Protein AF-X1SR05-F1 (afdb_monomer_lite)

Organism: NCBI:txid412755

Foldseek 3Di:
DPPDPPVV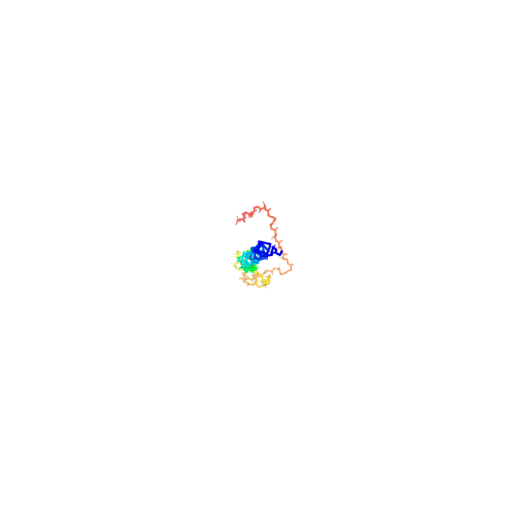VVVVVVVVVVVVVVVVVVVVVVVVVPPDPPDPPPPPDPFPFDWDFDDDQFPATGIDTDTVPDDPVVVRVVRHGHPDDPVDDDDDDDDVPDDDDPD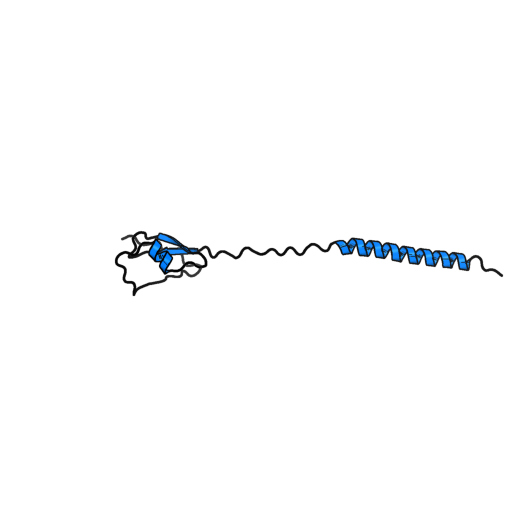DDD

pLDDT: mean 78.72, std 14.34, range [42.81, 97.19]

Secondary structure (DSSP, 8-state):
---SHHHHHHHHHHHHHHHHHHHHHHHHHHHHT---------PPP----EEEEE-SSBSS-EEEEE-TT--HHHHHHHH-B-S--TT--------TT---PPP---

Sequence (106 aa):
MTTSKFSQYWTLITILLVAIIAISSIVAWSRYSRSQPIEISISPAQELAGRIYIGGAVSNPGFYSLKAGDTIEALVQAAGIQDADLIQLKLYILEPGEEEQPQKID

Radius of gyration: 39.06 Å; chains: 1; bounding box: 80×32×97 Å

Structure (mmCIF, N/CA/C/O backbone):
data_AF-X1SR05-F1
#
_entry.id   AF-X1SR05-F1
#
loop_
_atom_site.group_PDB
_atom_site.id
_atom_site.type_symbol
_atom_site.label_atom_id
_atom_site.label_alt_id
_atom_site.label_comp_id
_atom_site.label_asym_id
_atom_site.label_entity_id
_atom_site.label_seq_id
_atom_site.pdbx_PDB_ins_code
_atom_site.Cartn_x
_atom_site.Cartn_y
_atom_site.Cartn_z
_atom_site.occupancy
_atom_site.B_iso_or_equiv
_atom_site.auth_seq_id
_atom_site.auth_comp_id
_atom_site.auth_asym_id
_atom_site.auth_atom_id
_atom_site.pdbx_PDB_model_num
ATOM 1 N N . MET A 1 1 ? 56.905 -13.749 -72.105 1.00 42.81 1 MET A N 1
ATOM 2 C CA . MET A 1 1 ? 57.051 -14.121 -70.681 1.00 42.81 1 MET A CA 1
ATOM 3 C C . MET A 1 1 ? 57.083 -12.825 -69.872 1.00 42.81 1 MET A C 1
ATOM 5 O O . MET A 1 1 ? 58.142 -12.258 -69.657 1.00 42.81 1 MET A O 1
ATOM 9 N N . THR A 1 2 ? 55.914 -12.262 -69.558 1.00 50.91 2 THR A N 1
ATOM 10 C CA . THR A 1 2 ? 55.771 -10.949 -68.895 1.00 50.91 2 THR A CA 1
ATOM 11 C C . THR A 1 2 ? 54.832 -11.108 -67.705 1.00 50.91 2 THR A C 1
ATOM 13 O O . THR A 1 2 ? 53.672 -10.708 -67.744 1.00 50.91 2 THR A O 1
ATOM 16 N N . THR A 1 3 ? 55.326 -11.767 -66.660 1.00 53.50 3 THR A N 1
ATOM 17 C CA . THR A 1 3 ? 54.529 -12.201 -65.500 1.00 53.50 3 THR A CA 1
ATOM 18 C C . THR A 1 3 ? 54.979 -11.500 -64.215 1.00 53.50 3 THR A C 1
ATOM 20 O O . THR A 1 3 ? 55.091 -12.133 -63.176 1.00 53.50 3 THR A O 1
ATOM 23 N N . SER A 1 4 ? 55.311 -10.204 -64.264 1.00 59.91 4 SER A N 1
ATOM 24 C CA . SER A 1 4 ? 55.808 -9.480 -63.077 1.00 59.91 4 SER A CA 1
ATOM 25 C C . SER A 1 4 ? 54.804 -8.495 -62.476 1.00 59.91 4 SER A C 1
ATOM 27 O O . SER A 1 4 ? 54.755 -8.342 -61.262 1.00 59.91 4 SER A O 1
ATOM 29 N N . LYS A 1 5 ? 53.972 -7.835 -63.293 1.00 60.91 5 LYS A N 1
ATOM 30 C CA . LYS A 1 5 ? 53.098 -6.749 -62.807 1.00 60.91 5 LYS A CA 1
ATOM 31 C C . LYS A 1 5 ? 51.770 -7.267 -62.240 1.00 60.91 5 LYS A C 1
ATOM 33 O O . LYS A 1 5 ? 51.304 -6.762 -61.229 1.00 60.91 5 LYS A O 1
ATOM 38 N N . PHE A 1 6 ? 51.181 -8.303 -62.844 1.00 64.50 6 PHE A N 1
ATOM 39 C CA . PHE A 1 6 ? 49.864 -8.830 -62.450 1.00 64.50 6 PHE A CA 1
ATOM 40 C C . PHE A 1 6 ? 49.861 -9.504 -61.067 1.00 64.50 6 PHE A C 1
ATOM 42 O O . PHE A 1 6 ? 48.923 -9.315 -60.298 1.00 64.50 6 PHE A O 1
ATOM 49 N N . SER A 1 7 ? 50.928 -10.232 -60.721 1.00 69.19 7 SER A N 1
ATOM 50 C CA . SER A 1 7 ? 51.085 -10.872 -59.408 1.00 69.19 7 SER A CA 1
ATOM 51 C C . SER A 1 7 ? 51.212 -9.847 -58.284 1.00 69.19 7 SER A C 1
ATOM 53 O O . SER A 1 7 ? 50.603 -10.015 -57.234 1.00 69.19 7 SER A O 1
ATOM 55 N N . GLN A 1 8 ? 51.933 -8.747 -58.519 1.00 74.00 8 GLN A N 1
ATOM 56 C CA . GLN A 1 8 ? 52.076 -7.674 -57.539 1.00 74.00 8 GLN A CA 1
ATOM 57 C C . GLN A 1 8 ? 50.732 -6.995 -57.242 1.00 74.00 8 GLN A C 1
ATOM 59 O O . GLN A 1 8 ? 50.411 -6.780 -56.077 1.00 74.00 8 GLN A O 1
ATOM 64 N N . TYR A 1 9 ? 49.913 -6.713 -58.264 1.00 84.69 9 TYR A N 1
ATOM 65 C CA . TYR A 1 9 ? 48.569 -6.162 -58.047 1.00 84.69 9 TYR A CA 1
ATOM 66 C C . TYR A 1 9 ? 47.655 -7.135 -57.302 1.00 84.69 9 TYR A C 1
ATOM 68 O O . TYR A 1 9 ? 46.949 -6.720 -56.387 1.00 84.69 9 TYR A O 1
ATOM 76 N N . TRP A 1 10 ? 47.701 -8.424 -57.638 1.00 83.00 10 TRP A N 1
ATOM 77 C CA . TRP A 1 10 ? 46.922 -9.445 -56.937 1.00 83.00 10 TRP A CA 1
ATOM 78 C C . TRP A 1 10 ? 47.296 -9.552 -55.456 1.00 83.00 10 TRP A C 1
ATOM 80 O O . TRP A 1 10 ? 46.408 -9.597 -54.609 1.00 83.00 10 TRP A O 1
ATOM 90 N N . THR A 1 11 ? 48.587 -9.505 -55.127 1.00 87.81 11 THR A N 1
ATOM 91 C CA . THR A 1 11 ? 49.056 -9.497 -53.733 1.00 87.81 11 THR A CA 1
ATOM 92 C C . THR A 1 11 ? 48.611 -8.240 -52.981 1.00 87.81 11 THR A C 1
ATOM 94 O O . THR A 1 11 ? 48.238 -8.315 -51.814 1.00 87.81 11 THR A O 1
ATOM 97 N N . LEU A 1 12 ? 48.597 -7.072 -53.631 1.00 92.06 12 LEU A N 1
ATOM 98 C CA . LEU A 1 12 ? 48.083 -5.848 -53.006 1.00 92.06 12 LEU A CA 1
ATOM 99 C C . LEU A 1 12 ? 46.572 -5.931 -52.742 1.00 92.06 12 LEU A C 1
ATOM 101 O O . LEU A 1 12 ? 46.113 -5.493 -51.688 1.00 92.06 12 LEU A O 1
ATOM 105 N N . ILE A 1 13 ? 45.810 -6.531 -53.661 1.00 92.44 13 ILE A N 1
ATOM 106 C CA . ILE A 1 13 ? 44.363 -6.739 -53.508 1.00 92.44 13 ILE A CA 1
ATOM 107 C C . ILE A 1 13 ? 44.067 -7.684 -52.338 1.00 92.44 13 ILE A C 1
ATOM 109 O O . ILE A 1 13 ? 43.178 -7.397 -51.536 1.00 92.44 13 ILE A O 1
ATOM 113 N N . THR A 1 14 ? 44.813 -8.783 -52.198 1.00 93.56 14 THR A N 1
ATOM 114 C CA . THR A 1 14 ? 44.599 -9.727 -51.090 1.00 93.56 14 THR A CA 1
ATOM 115 C C . THR A 1 14 ? 44.958 -9.112 -49.740 1.00 93.56 14 THR A C 1
ATOM 117 O O . THR A 1 14 ? 44.196 -9.269 -48.786 1.00 93.56 14 THR A O 1
ATOM 120 N N . ILE A 1 15 ? 46.054 -8.350 -49.658 1.00 95.19 15 ILE A N 1
ATOM 121 C CA . ILE A 1 15 ? 46.436 -7.622 -48.437 1.00 95.19 15 ILE A CA 1
ATOM 122 C C . ILE A 1 15 ? 45.355 -6.605 -48.049 1.00 95.19 15 ILE A C 1
ATOM 124 O O . ILE A 1 15 ? 44.966 -6.541 -46.881 1.00 95.19 15 ILE A O 1
ATOM 128 N N . LEU A 1 16 ? 44.830 -5.847 -49.017 1.00 95.75 16 LEU A N 1
ATOM 129 C CA . LEU A 1 16 ? 43.757 -4.881 -48.779 1.00 95.75 16 LEU A CA 1
ATOM 130 C C . LEU A 1 16 ? 42.493 -5.567 -48.236 1.00 95.75 16 LEU A C 1
ATOM 132 O O . LEU A 1 16 ? 41.897 -5.084 -47.273 1.00 95.75 16 LEU A O 1
ATOM 136 N N . LEU A 1 17 ? 42.106 -6.708 -48.815 1.00 96.38 17 LEU A N 1
ATOM 137 C CA . LEU A 1 17 ? 40.923 -7.459 -48.391 1.00 96.38 17 LEU A CA 1
ATOM 138 C C . LEU A 1 17 ? 41.051 -7.938 -46.937 1.00 96.38 17 LEU A C 1
ATOM 140 O O . LEU A 1 17 ? 40.130 -7.765 -46.138 1.00 96.38 17 LEU A O 1
ATOM 144 N N . VAL A 1 18 ? 42.214 -8.491 -46.578 1.00 97.19 18 VAL A N 1
ATOM 145 C CA . VAL A 1 18 ? 42.502 -8.956 -45.213 1.00 97.19 18 VAL A CA 1
ATOM 146 C C . VAL A 1 18 ? 42.481 -7.792 -44.222 1.00 97.19 18 VAL A C 1
ATOM 148 O O . VAL A 1 18 ? 41.907 -7.922 -43.139 1.00 97.19 18 VAL A O 1
ATOM 151 N N . ALA A 1 19 ? 43.044 -6.641 -44.598 1.00 96.81 19 ALA A N 1
ATOM 152 C CA . ALA A 1 19 ? 43.043 -5.452 -43.753 1.00 96.81 19 ALA A CA 1
ATOM 153 C C . ALA A 1 19 ? 41.616 -4.967 -43.449 1.00 96.81 19 ALA A C 1
ATOM 155 O O . ALA A 1 19 ? 41.299 -4.687 -42.293 1.00 96.81 19 ALA A O 1
ATOM 156 N N . ILE A 1 20 ? 40.735 -4.929 -44.455 1.00 96.69 20 ILE A N 1
ATOM 157 C CA . ILE A 1 20 ? 39.335 -4.517 -44.272 1.00 96.69 20 ILE A CA 1
ATOM 158 C C . ILE A 1 20 ? 38.612 -5.473 -43.317 1.00 96.69 20 ILE A C 1
ATOM 160 O O . ILE A 1 20 ? 37.975 -5.014 -42.372 1.00 96.69 20 ILE A O 1
ATOM 164 N N . ILE A 1 21 ? 38.758 -6.790 -43.500 1.00 96.25 21 ILE A N 1
ATOM 165 C CA . ILE A 1 21 ? 38.116 -7.796 -42.634 1.00 96.25 21 ILE A CA 1
ATOM 166 C C . ILE A 1 21 ? 38.593 -7.663 -41.181 1.00 96.25 21 ILE A C 1
ATOM 168 O O . ILE A 1 21 ? 37.775 -7.706 -40.255 1.00 96.25 21 ILE A O 1
ATOM 172 N N . ALA A 1 22 ? 39.898 -7.465 -40.970 1.00 95.56 22 ALA A N 1
ATOM 173 C CA . ALA A 1 22 ? 40.469 -7.288 -39.637 1.00 95.56 22 ALA A CA 1
ATOM 174 C C . ALA A 1 22 ? 39.926 -6.023 -38.953 1.00 95.56 22 ALA A C 1
ATOM 176 O O . ALA A 1 22 ? 39.462 -6.090 -37.813 1.00 95.56 22 ALA A O 1
ATOM 177 N N . ILE A 1 23 ? 39.904 -4.888 -39.663 1.00 94.69 23 ILE A N 1
ATOM 178 C CA . ILE A 1 23 ? 39.376 -3.617 -39.145 1.00 94.69 23 ILE A CA 1
ATOM 179 C C . ILE A 1 23 ? 37.885 -3.750 -38.816 1.00 94.69 23 ILE A C 1
ATOM 181 O O . ILE A 1 23 ? 37.462 -3.384 -37.719 1.00 94.69 23 ILE A O 1
ATOM 185 N N . SER A 1 24 ? 37.088 -4.320 -39.723 1.00 91.62 24 SER A N 1
ATOM 186 C CA . SER A 1 24 ? 35.656 -4.542 -39.505 1.00 91.62 24 SER A CA 1
ATOM 187 C C . SER A 1 24 ? 35.385 -5.437 -38.293 1.00 91.62 24 SER A C 1
ATOM 189 O O . SER A 1 24 ? 34.488 -5.132 -37.508 1.00 91.62 24 SER A O 1
ATOM 191 N N . SER A 1 25 ? 36.183 -6.489 -38.093 1.00 89.88 25 SER A N 1
ATOM 192 C CA . SER A 1 25 ? 36.048 -7.397 -36.945 1.00 89.88 25 SER A CA 1
ATOM 193 C C . SER A 1 25 ? 36.347 -6.693 -35.618 1.00 89.88 25 SER A C 1
ATOM 195 O O . SER A 1 25 ? 35.588 -6.830 -34.660 1.00 89.88 25 SER A O 1
ATOM 197 N N . ILE A 1 26 ? 37.408 -5.881 -35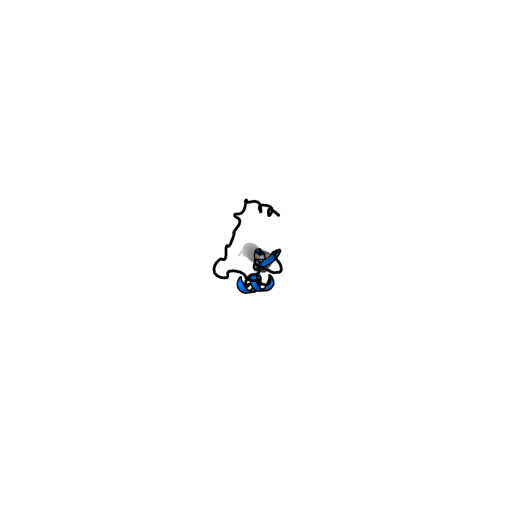.571 1.00 90.81 26 ILE A N 1
ATOM 198 C CA . ILE A 1 26 ? 37.779 -5.098 -34.381 1.00 90.81 26 ILE A CA 1
ATOM 199 C C . ILE A 1 26 ? 36.679 -4.083 -34.040 1.00 90.81 26 ILE A C 1
ATOM 201 O O . ILE A 1 26 ? 36.281 -3.951 -32.880 1.00 90.81 26 ILE A O 1
ATOM 205 N N . VAL A 1 27 ? 36.143 -3.393 -35.050 1.00 89.12 27 VAL A N 1
ATOM 206 C CA . VAL A 1 27 ? 35.051 -2.428 -34.864 1.00 89.12 27 VAL A CA 1
ATOM 207 C C . VAL A 1 27 ? 33.788 -3.126 -34.360 1.00 89.12 27 VAL A C 1
ATOM 209 O O . VAL A 1 27 ? 33.195 -2.652 -33.387 1.00 89.12 27 VAL A O 1
ATOM 212 N N . ALA A 1 28 ? 33.407 -4.260 -34.952 1.00 86.25 28 ALA A N 1
ATOM 213 C CA . ALA A 1 28 ? 32.253 -5.043 -34.513 1.00 86.25 28 ALA A CA 1
ATOM 214 C C . ALA A 1 28 ? 32.397 -5.493 -33.049 1.00 86.25 28 ALA A C 1
ATOM 216 O O . ALA A 1 28 ? 31.481 -5.283 -32.253 1.00 86.25 28 ALA A O 1
ATOM 217 N N . TRP A 1 29 ? 33.569 -6.006 -32.661 1.00 82.25 29 TRP A N 1
ATOM 218 C CA . TRP A 1 29 ? 33.837 -6.429 -31.283 1.00 82.25 29 TRP A CA 1
ATOM 219 C C . TRP A 1 29 ? 33.783 -5.259 -30.291 1.00 82.25 29 TRP A C 1
ATOM 221 O O . TRP A 1 29 ? 33.165 -5.365 -29.230 1.00 82.25 29 TRP A O 1
ATOM 231 N N . SER A 1 30 ? 34.356 -4.104 -30.653 1.00 81.12 30 SER A N 1
ATOM 232 C CA . SER A 1 30 ? 34.351 -2.909 -29.793 1.00 81.12 30 SER A CA 1
ATOM 233 C C . SER A 1 30 ? 32.943 -2.373 -29.509 1.00 81.12 30 SER A C 1
ATOM 235 O O . SER A 1 30 ? 32.689 -1.810 -28.444 1.00 81.12 30 SER A O 1
ATOM 237 N N . ARG A 1 31 ? 32.013 -2.552 -30.455 1.00 74.75 31 ARG A N 1
ATOM 238 C CA . ARG A 1 31 ? 30.621 -2.107 -30.325 1.00 74.75 31 ARG A CA 1
ATOM 239 C C . ARG A 1 31 ? 29.741 -3.135 -29.617 1.00 74.75 31 ARG A C 1
ATOM 241 O O . ARG A 1 31 ? 28.773 -2.733 -28.979 1.00 74.75 31 ARG A O 1
ATOM 248 N N . TYR A 1 32 ? 30.089 -4.420 -29.689 1.00 67.94 32 TYR A N 1
ATOM 249 C CA . TYR A 1 32 ? 29.318 -5.510 -29.085 1.00 67.94 32 TYR A CA 1
ATOM 250 C C . TYR A 1 32 ? 29.469 -5.591 -27.557 1.00 67.94 32 TYR 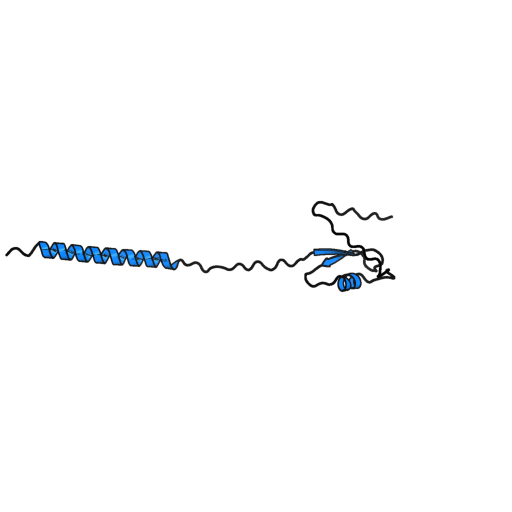A C 1
ATOM 252 O O . TYR A 1 32 ? 28.523 -5.942 -26.864 1.00 67.94 32 TYR A O 1
ATOM 260 N N . SER A 1 33 ? 30.610 -5.174 -26.995 1.00 61.75 33 SER A N 1
ATOM 261 C CA . SER A 1 33 ? 30.868 -5.240 -25.542 1.00 61.75 33 SER A CA 1
ATOM 262 C C . SER A 1 33 ? 30.067 -4.243 -24.679 1.00 61.75 33 SER A C 1
ATOM 264 O O . SER A 1 33 ? 30.328 -4.118 -23.485 1.00 61.75 33 SER A O 1
ATOM 266 N N . ARG A 1 34 ? 29.093 -3.527 -25.255 1.00 59.38 34 ARG A N 1
ATOM 267 C CA . ARG A 1 34 ? 28.202 -2.584 -24.554 1.00 59.38 34 ARG A CA 1
ATOM 268 C C . ARG A 1 34 ? 26.861 -3.202 -24.144 1.00 59.38 34 ARG A C 1
ATOM 270 O O . ARG A 1 34 ? 25.856 -2.498 -24.070 1.00 59.38 34 ARG A O 1
ATOM 277 N N . SER A 1 35 ? 26.836 -4.496 -23.843 1.00 58.66 35 SER A N 1
ATOM 278 C CA . SER A 1 35 ? 25.705 -5.113 -23.150 1.00 58.66 35 SER A CA 1
ATOM 279 C C . SER A 1 35 ? 25.651 -4.553 -21.729 1.00 58.66 35 SER A C 1
ATOM 281 O O . SER A 1 35 ? 26.326 -5.052 -20.832 1.00 58.66 35 SER A O 1
ATOM 283 N N . GLN A 1 36 ? 24.916 -3.457 -21.536 1.00 65.88 36 GLN A N 1
ATOM 284 C CA . GLN A 1 36 ? 24.627 -2.958 -20.197 1.00 65.88 36 GLN A CA 1
ATOM 285 C C . GLN A 1 36 ? 23.909 -4.080 -19.436 1.00 65.88 36 GLN A C 1
ATOM 287 O O . GLN A 1 36 ? 22.993 -4.687 -20.001 1.00 65.88 36 GLN A O 1
ATOM 292 N N . PRO A 1 37 ? 24.332 -4.402 -18.202 1.00 66.19 37 PRO A N 1
ATOM 293 C CA . PRO A 1 37 ? 23.592 -5.326 -17.362 1.00 66.19 37 PRO A CA 1
ATOM 294 C C . PRO A 1 37 ? 22.155 -4.824 -17.262 1.00 66.19 37 PRO A C 1
ATOM 296 O O . PRO A 1 37 ? 21.925 -3.651 -16.982 1.00 66.19 37 PRO A O 1
ATOM 299 N N . ILE A 1 38 ? 21.192 -5.695 -17.543 1.00 64.81 38 ILE A N 1
ATOM 300 C CA . ILE A 1 38 ? 19.780 -5.383 -17.343 1.00 64.81 38 ILE A CA 1
ATOM 301 C C . ILE A 1 38 ? 19.589 -5.223 -15.834 1.00 64.81 38 ILE A C 1
ATOM 303 O O . ILE A 1 38 ? 19.572 -6.206 -15.095 1.00 64.81 38 ILE A O 1
ATOM 307 N N . GLU A 1 39 ? 19.522 -3.977 -15.369 1.00 65.69 39 GLU A N 1
ATOM 308 C CA . GLU A 1 39 ? 19.185 -3.664 -13.986 1.00 65.69 39 GLU A CA 1
ATOM 309 C C . GLU A 1 39 ? 17.689 -3.912 -13.798 1.00 65.69 39 GLU A C 1
ATOM 311 O O . GLU A 1 39 ? 16.834 -3.205 -14.331 1.00 65.69 39 GLU A O 1
ATOM 316 N N . ILE A 1 40 ? 17.363 -4.968 -13.058 1.00 68.25 40 ILE A N 1
ATOM 317 C CA . ILE A 1 40 ? 15.994 -5.246 -12.643 1.00 68.25 40 ILE A CA 1
ATOM 318 C C . ILE A 1 40 ? 15.743 -4.362 -11.423 1.00 68.25 40 ILE A C 1
ATOM 320 O O . ILE A 1 40 ? 16.064 -4.741 -10.297 1.00 68.25 40 ILE A O 1
ATOM 324 N N . SER A 1 41 ? 15.200 -3.162 -11.630 1.00 62.75 41 SER A N 1
ATOM 325 C CA . SER A 1 41 ? 14.634 -2.388 -10.525 1.00 62.75 41 SER A CA 1
ATOM 326 C C . SER A 1 41 ? 13.387 -3.110 -10.031 1.00 62.75 41 SER A C 1
ATOM 328 O O . SER A 1 41 ? 12.297 -2.974 -10.582 1.00 62.75 41 SER A O 1
ATOM 330 N N . ILE A 1 42 ? 13.564 -3.917 -8.992 1.00 67.56 42 ILE A N 1
ATOM 331 C CA . ILE A 1 42 ? 12.460 -4.465 -8.219 1.00 67.56 42 ILE A CA 1
ATOM 332 C C . ILE A 1 42 ? 11.900 -3.273 -7.440 1.00 67.56 42 ILE A C 1
ATOM 334 O O . ILE A 1 42 ? 12.475 -2.873 -6.428 1.00 67.56 42 ILE A O 1
ATOM 338 N N . SER A 1 43 ? 10.839 -2.639 -7.951 1.00 64.06 43 SER A N 1
ATOM 339 C CA . SER A 1 43 ? 10.115 -1.635 -7.169 1.00 64.06 43 SER A CA 1
ATOM 340 C C . SER A 1 43 ? 9.753 -2.272 -5.829 1.00 64.06 43 SER A C 1
ATOM 342 O O . SER A 1 43 ? 9.179 -3.368 -5.839 1.00 64.06 43 SER A O 1
ATOM 344 N N . PRO A 1 44 ? 10.108 -1.650 -4.689 1.00 65.56 44 PRO A N 1
ATOM 345 C CA . PRO A 1 44 ? 9.714 -2.180 -3.397 1.00 65.56 44 PRO A CA 1
ATOM 346 C C . PRO A 1 44 ? 8.198 -2.344 -3.419 1.00 65.56 44 PRO A C 1
ATOM 348 O O . PRO A 1 44 ? 7.487 -1.451 -3.888 1.00 65.56 44 PRO A O 1
ATOM 351 N N . ALA A 1 45 ? 7.728 -3.520 -2.994 1.00 60.81 45 ALA A N 1
ATOM 352 C CA . ALA A 1 45 ? 6.308 -3.795 -2.869 1.00 60.81 45 ALA A CA 1
ATOM 353 C C . ALA A 1 45 ? 5.700 -2.615 -2.118 1.00 60.81 45 ALA A C 1
ATOM 355 O O . ALA A 1 45 ? 6.157 -2.297 -1.020 1.00 60.81 45 ALA A O 1
ATOM 356 N N . GLN A 1 46 ? 4.770 -1.913 -2.765 1.00 59.00 46 GLN A N 1
ATOM 357 C CA . GLN A 1 46 ? 4.105 -0.766 -2.178 1.00 59.00 46 GLN A CA 1
ATOM 358 C C . GLN A 1 46 ? 3.443 -1.268 -0.899 1.00 59.00 46 GLN A C 1
ATOM 360 O O . GLN A 1 46 ? 2.426 -1.958 -0.948 1.00 59.00 46 GLN A O 1
ATOM 365 N N . GLU A 1 47 ? 4.092 -1.020 0.237 1.00 63.06 47 GLU A N 1
ATOM 366 C CA . GLU A 1 47 ? 3.560 -1.368 1.540 1.00 63.06 47 GLU A CA 1
ATOM 367 C C . GLU A 1 47 ? 2.277 -0.549 1.631 1.00 63.06 47 GLU A C 1
ATOM 369 O O . GLU A 1 47 ? 2.328 0.683 1.598 1.00 63.06 47 GLU A O 1
ATOM 374 N N . LEU A 1 48 ? 1.122 -1.220 1.583 1.00 62.34 48 LEU A N 1
ATOM 375 C CA . LEU A 1 48 ? -0.182 -0.590 1.762 1.00 62.34 48 LEU A CA 1
ATOM 376 C C . LEU A 1 48 ? -0.206 -0.033 3.186 1.00 62.34 48 LEU A C 1
ATOM 378 O O . LEU A 1 48 ? -0.654 -0.695 4.116 1.00 62.34 48 LEU A O 1
ATOM 382 N N . ALA A 1 49 ? 0.374 1.152 3.350 1.00 68.38 49 ALA A N 1
ATOM 383 C CA . ALA A 1 49 ? 0.463 1.898 4.585 1.00 68.38 49 ALA A CA 1
ATOM 384 C C . ALA A 1 49 ? -0.699 2.888 4.578 1.00 68.38 49 ALA A C 1
ATOM 386 O O . ALA A 1 49 ? -0.588 4.021 4.104 1.00 68.38 49 ALA A O 1
ATOM 387 N N . GLY A 1 50 ? -1.850 2.404 5.034 1.00 82.56 50 GLY A N 1
ATOM 388 C CA . GLY A 1 50 ? -3.045 3.207 5.237 1.00 82.56 50 GLY A CA 1
ATOM 389 C C . GLY A 1 50 ? -3.165 3.670 6.686 1.00 82.56 50 GLY A C 1
ATOM 390 O O . GLY A 1 50 ? -2.425 3.245 7.576 1.00 82.56 50 GLY A O 1
ATOM 391 N N . ARG A 1 51 ? -4.150 4.526 6.942 1.00 87.12 51 ARG A N 1
ATOM 392 C CA . ARG A 1 51 ? -4.645 4.789 8.295 1.00 87.12 51 ARG A CA 1
ATOM 393 C C . ARG A 1 51 ? -6.146 4.554 8.307 1.00 87.12 51 ARG A C 1
ATOM 395 O O . ARG A 1 51 ? -6.817 4.880 7.334 1.00 87.12 51 ARG A O 1
ATOM 402 N N . ILE A 1 52 ? -6.650 3.997 9.398 1.00 88.94 52 ILE A N 1
ATOM 403 C CA . ILE A 1 52 ? -8.079 3.794 9.631 1.00 88.94 52 ILE A CA 1
ATOM 404 C C . ILE A 1 52 ? -8.477 4.523 10.909 1.00 88.94 52 ILE A C 1
ATOM 406 O O . ILE A 1 52 ? -7.757 4.467 11.905 1.00 88.94 52 ILE A O 1
ATOM 410 N N . TYR A 1 53 ? -9.600 5.232 10.878 1.00 89.56 53 TYR A N 1
ATOM 411 C CA . TYR A 1 53 ? -10.169 5.847 12.070 1.00 89.56 53 TYR A CA 1
ATOM 412 C C . TYR A 1 53 ? -11.071 4.845 12.795 1.00 89.56 53 TYR A C 1
ATOM 414 O O . TYR A 1 53 ? -11.955 4.246 12.180 1.00 89.56 53 TYR A O 1
ATOM 422 N N . ILE A 1 54 ? -10.865 4.684 14.100 1.00 91.69 54 ILE A N 1
ATOM 423 C CA . ILE A 1 54 ? -11.695 3.858 14.977 1.00 91.69 54 ILE A CA 1
ATOM 424 C C . ILE A 1 54 ? -12.331 4.779 16.015 1.00 91.69 54 ILE A C 1
ATOM 426 O O . ILE A 1 54 ? -11.633 5.513 16.709 1.00 91.69 54 ILE A O 1
ATOM 430 N N . GLY A 1 55 ? -13.656 4.741 16.121 1.00 88.94 55 GLY A N 1
ATOM 431 C CA . GLY A 1 55 ? -14.424 5.546 17.069 1.00 88.94 55 GLY A CA 1
ATOM 432 C C . GLY A 1 55 ? -15.618 4.781 17.634 1.00 88.94 55 GLY A C 1
ATOM 433 O O . GLY A 1 55 ? -15.795 3.596 17.356 1.00 88.94 55 GLY A O 1
ATOM 434 N N . GLY A 1 56 ? -16.448 5.466 18.422 1.00 88.31 56 GLY A N 1
ATOM 435 C CA . GLY A 1 56 ? -17.599 4.866 19.101 1.00 88.31 56 GLY A CA 1
ATOM 436 C C . GLY A 1 56 ? -17.230 4.286 20.467 1.00 88.31 56 GLY A C 1
ATOM 437 O O . GLY A 1 56 ? -16.578 4.951 21.268 1.00 88.31 56 GLY A O 1
ATOM 438 N N . ALA A 1 57 ? -17.668 3.056 20.735 1.00 89.44 57 ALA A N 1
ATOM 439 C CA . ALA A 1 57 ? -17.558 2.372 22.024 1.00 89.44 57 ALA A CA 1
ATOM 440 C C . ALA A 1 57 ? -16.158 1.747 22.247 1.00 89.44 57 ALA A C 1
ATOM 442 O O . ALA A 1 57 ? -15.989 0.532 22.377 1.00 89.44 57 ALA A O 1
ATOM 443 N N . VAL A 1 58 ? -15.128 2.597 22.239 1.00 91.81 58 VAL A N 1
ATOM 444 C CA . VAL A 1 58 ? -13.716 2.237 22.455 1.00 91.81 58 VAL A CA 1
ATOM 445 C C . VAL A 1 58 ? -13.065 3.163 23.487 1.00 91.81 58 VAL A C 1
ATOM 447 O O . VAL A 1 58 ? -13.511 4.288 23.698 1.00 91.81 58 VAL A O 1
ATOM 450 N N . SER A 1 59 ? -12.012 2.702 24.157 1.00 92.25 59 SER A N 1
ATOM 451 C CA . SER A 1 59 ? -11.235 3.458 25.149 1.00 92.25 59 SER A CA 1
ATOM 452 C C . SER A 1 59 ? -10.411 4.567 24.520 1.00 92.25 59 SER A C 1
ATOM 454 O O . SER A 1 59 ? -10.286 5.642 25.098 1.00 92.25 59 SER A O 1
ATOM 456 N N . ASN A 1 60 ? -9.846 4.307 23.343 1.00 92.19 60 ASN A N 1
ATOM 457 C CA . ASN A 1 60 ? -8.930 5.217 22.671 1.00 92.19 60 ASN A CA 1
ATOM 458 C C . ASN A 1 60 ? -9.387 5.418 21.218 1.00 92.19 60 ASN A C 1
ATOM 460 O O . ASN A 1 60 ? -8.883 4.753 20.315 1.00 92.19 60 ASN A O 1
ATOM 464 N N . PRO A 1 61 ? -10.373 6.291 20.963 1.00 91.88 61 PRO A N 1
ATOM 465 C CA . PRO A 1 61 ? -10.765 6.618 19.600 1.00 91.88 61 PRO A CA 1
ATOM 466 C C . PRO A 1 61 ? -9.650 7.396 18.885 1.00 91.88 61 PRO A C 1
ATOM 468 O O . PRO A 1 61 ? -8.991 8.251 19.480 1.00 91.88 61 PRO A O 1
ATOM 471 N N . GLY A 1 62 ? -9.441 7.132 17.596 1.00 90.88 62 GLY A N 1
ATOM 472 C CA . GLY A 1 62 ? -8.401 7.799 16.813 1.00 90.88 62 GLY A CA 1
ATOM 473 C C . GLY A 1 62 ? -7.978 7.049 15.554 1.00 90.88 62 GLY A C 1
ATOM 474 O O . GLY A 1 62 ? -8.591 6.062 15.154 1.00 90.88 62 GLY A O 1
ATOM 475 N N . PHE A 1 63 ? -6.913 7.541 14.916 1.00 90.50 63 PHE A N 1
ATOM 476 C CA . PHE A 1 63 ? -6.331 6.917 13.729 1.00 90.50 63 PHE A CA 1
ATOM 477 C C . PHE A 1 63 ? -5.293 5.860 14.102 1.00 90.50 63 PHE A C 1
ATOM 479 O O . PHE A 1 63 ? -4.300 6.155 14.768 1.00 90.50 63 PHE A O 1
ATOM 486 N N . TYR A 1 64 ? -5.483 4.658 13.575 1.00 91.62 64 TYR A N 1
ATOM 487 C CA . TYR A 1 64 ? -4.577 3.526 13.706 1.00 91.62 64 TYR A CA 1
ATOM 488 C C . TYR A 1 64 ? -3.900 3.244 12.364 1.00 91.62 64 TYR A C 1
ATOM 490 O O . TYR A 1 64 ? -4.487 3.449 11.299 1.00 91.62 64 TYR A O 1
ATOM 498 N N . SER A 1 65 ? -2.639 2.812 12.406 1.00 90.62 65 SER A N 1
ATOM 499 C CA . SER A 1 65 ? -1.911 2.413 11.194 1.00 90.62 65 SER A CA 1
ATOM 500 C C . SER A 1 65 ? -2.465 1.088 10.683 1.00 90.62 65 SER A C 1
ATOM 502 O O . SER A 1 65 ? -2.572 0.150 11.464 1.00 90.62 65 SER A O 1
ATOM 504 N N . LEU A 1 66 ? -2.795 1.025 9.394 1.00 88.00 66 LEU A N 1
ATOM 505 C CA . LEU A 1 66 ? -3.254 -0.184 8.715 1.00 88.00 66 LEU A CA 1
ATOM 506 C C . LEU A 1 66 ? -2.148 -0.656 7.774 1.00 88.00 66 LEU A C 1
ATOM 508 O O . LEU A 1 66 ? -1.793 0.064 6.836 1.00 88.00 66 LEU A O 1
ATOM 512 N N . LYS A 1 67 ? -1.616 -1.849 8.029 1.00 88.19 67 LYS A N 1
ATOM 513 C CA . LYS A 1 67 ? -0.590 -2.497 7.209 1.00 88.19 67 LYS A CA 1
ATOM 514 C C . LYS A 1 67 ? -1.137 -3.736 6.514 1.00 88.19 67 LYS A C 1
ATOM 516 O O . LYS A 1 67 ? -2.123 -4.342 6.933 1.00 88.19 67 LYS A O 1
ATOM 521 N N . ALA A 1 68 ? -0.457 -4.148 5.448 1.00 82.56 68 ALA A N 1
ATOM 522 C CA . ALA A 1 68 ? -0.748 -5.411 4.786 1.00 82.56 68 ALA A CA 1
ATOM 523 C C . ALA A 1 68 ? -0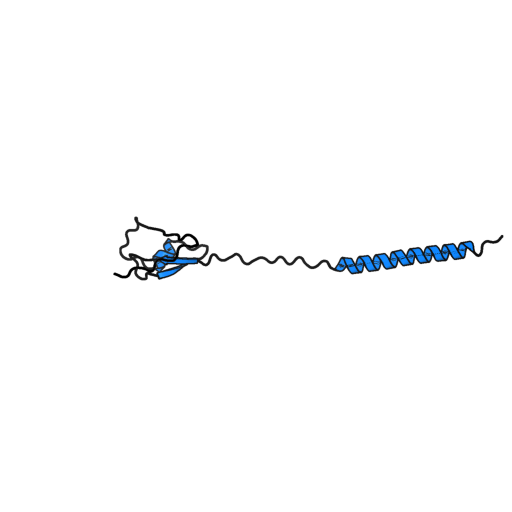.546 -6.585 5.764 1.00 82.56 68 ALA A C 1
ATOM 525 O O . ALA A 1 68 ? 0.553 -6.791 6.273 1.00 82.56 68 ALA A O 1
ATOM 526 N N . GLY A 1 69 ? -1.611 -7.355 6.005 1.00 85.31 69 GLY A N 1
ATOM 527 C CA . GLY A 1 69 ? -1.618 -8.478 6.949 1.00 85.31 69 GLY A CA 1
ATOM 528 C C . GLY A 1 69 ? -2.246 -8.167 8.310 1.00 85.31 69 GLY A C 1
ATOM 529 O O . GLY A 1 69 ? -2.481 -9.104 9.072 1.00 85.31 69 GLY A O 1
ATOM 530 N N . ASP A 1 70 ? -2.574 -6.904 8.598 1.00 88.62 70 ASP A N 1
ATOM 531 C CA . ASP A 1 70 ? -3.338 -6.559 9.798 1.00 88.62 70 ASP A CA 1
ATOM 532 C C . ASP A 1 70 ? -4.780 -7.074 9.698 1.00 88.62 70 ASP A C 1
ATOM 534 O O . ASP A 1 70 ? -5.391 -7.110 8.625 1.00 88.62 70 ASP A O 1
ATOM 538 N N . THR A 1 71 ? -5.346 -7.442 10.845 1.00 90.19 71 THR A N 1
ATOM 539 C CA . THR A 1 71 ? -6.754 -7.825 10.969 1.00 90.19 71 THR A CA 1
ATOM 540 C C . THR A 1 71 ? -7.546 -6.710 11.641 1.00 90.19 71 THR A C 1
ATOM 542 O O . THR A 1 71 ? -7.049 -6.007 12.522 1.00 90.19 71 THR A O 1
ATOM 545 N N . ILE A 1 72 ? -8.816 -6.562 11.254 1.00 88.69 72 ILE A N 1
ATOM 546 C CA . ILE A 1 72 ? -9.720 -5.583 11.878 1.00 88.69 72 ILE A CA 1
ATOM 547 C C . ILE A 1 72 ? -9.848 -5.841 13.384 1.00 88.69 72 ILE A C 1
ATOM 549 O O . ILE A 1 72 ? -9.848 -4.898 14.166 1.00 88.69 72 ILE A O 1
ATOM 553 N N . GLU A 1 73 ? -9.883 -7.109 13.798 1.00 89.19 73 GLU A N 1
ATOM 554 C CA . GLU A 1 73 ? -9.916 -7.502 15.209 1.00 89.19 73 GLU A CA 1
ATOM 555 C C . GLU A 1 73 ? -8.725 -6.940 15.997 1.00 89.19 73 GLU A C 1
ATOM 557 O O . GLU A 1 73 ? -8.930 -6.307 17.031 1.00 89.19 73 GLU A O 1
ATOM 562 N N . ALA A 1 74 ? -7.496 -7.096 15.490 1.00 91.62 74 ALA A N 1
ATOM 563 C CA . ALA A 1 74 ? -6.298 -6.599 16.165 1.00 91.62 74 ALA A CA 1
ATOM 564 C C . ALA A 1 74 ? -6.317 -5.070 16.316 1.00 91.62 74 ALA A C 1
ATOM 566 O O . ALA A 1 74 ? -5.941 -4.536 17.361 1.00 91.62 74 ALA A O 1
ATOM 567 N N . LEU A 1 75 ? -6.803 -4.362 15.294 1.00 91.31 75 LEU A N 1
ATOM 568 C CA . LEU A 1 75 ? -6.916 -2.904 15.307 1.00 91.31 75 LEU A CA 1
ATOM 569 C C . LEU A 1 75 ? -7.984 -2.420 16.297 1.00 91.31 75 LEU A C 1
ATOM 571 O O . LEU A 1 75 ? -7.742 -1.495 17.071 1.00 91.31 75 LEU A O 1
ATOM 575 N N . VAL A 1 76 ? -9.147 -3.072 16.327 1.00 89.88 76 VAL A N 1
ATOM 576 C CA . VAL A 1 76 ? -10.227 -2.747 17.270 1.00 89.88 76 VAL A CA 1
ATOM 577 C C . VAL A 1 76 ? -9.816 -3.082 18.709 1.00 89.88 76 VAL A C 1
ATOM 579 O O . VAL A 1 76 ? -10.094 -2.314 19.632 1.00 89.88 76 VAL A O 1
ATOM 582 N N . GLN A 1 77 ? -9.084 -4.177 18.920 1.00 90.50 77 GLN A N 1
ATOM 583 C CA . GLN A 1 77 ? -8.543 -4.527 20.231 1.00 90.50 77 GLN A CA 1
ATOM 584 C C . GLN A 1 77 ? -7.494 -3.512 20.709 1.00 90.50 77 GLN A C 1
ATOM 586 O O . GLN A 1 77 ? -7.485 -3.164 21.889 1.00 90.50 77 GLN A O 1
ATOM 591 N N . ALA A 1 78 ? -6.666 -2.979 19.803 1.00 91.75 78 ALA A N 1
ATOM 592 C CA . ALA A 1 78 ? -5.720 -1.904 20.109 1.00 91.75 78 ALA A CA 1
ATOM 593 C C . ALA A 1 78 ? -6.412 -0.579 20.487 1.00 91.75 78 ALA A C 1
ATOM 595 O O . ALA A 1 78 ? -5.867 0.191 21.280 1.00 91.75 78 ALA A O 1
ATOM 596 N N . ALA A 1 79 ? -7.618 -0.321 19.969 1.00 91.94 79 ALA A N 1
ATOM 597 C CA . ALA A 1 79 ? -8.459 0.796 20.411 1.00 91.94 79 ALA A CA 1
ATOM 598 C C . ALA A 1 79 ? -9.077 0.574 21.805 1.00 91.94 79 ALA A C 1
ATOM 600 O O . ALA A 1 79 ? -9.392 1.536 22.511 1.00 91.94 79 ALA A O 1
ATOM 601 N N . GLY A 1 80 ? -9.174 -0.686 22.235 1.00 90.38 80 GLY A N 1
ATOM 602 C CA . GLY A 1 80 ? -9.700 -1.099 23.531 1.00 90.38 80 GLY A CA 1
ATOM 603 C C . GLY A 1 80 ? -11.222 -1.036 23.559 1.00 90.38 80 GLY A C 1
ATOM 604 O O . GLY A 1 80 ? -11.790 -0.003 23.876 1.00 90.38 80 GLY A O 1
ATOM 605 N N . ILE A 1 81 ? -11.892 -2.138 23.232 1.00 87.75 81 ILE A N 1
ATOM 606 C CA . ILE A 1 81 ? -13.360 -2.216 23.202 1.00 87.75 81 ILE A CA 1
ATOM 607 C C . ILE A 1 81 ? -13.948 -1.901 24.588 1.00 87.75 81 ILE A C 1
ATOM 609 O O . ILE A 1 81 ? -13.515 -2.481 25.585 1.00 87.75 81 ILE A O 1
ATOM 613 N N . GLN A 1 82 ? -14.963 -1.034 24.642 1.00 83.75 82 GLN A N 1
ATOM 614 C CA . GLN A 1 82 ? -15.727 -0.731 25.857 1.00 83.75 82 GLN A CA 1
ATOM 615 C C . GLN A 1 82 ? -17.217 -0.940 25.618 1.00 83.75 82 GLN A C 1
ATOM 617 O O . GLN A 1 82 ? -17.836 -0.112 24.967 1.00 83.75 82 GLN A O 1
ATOM 622 N N . ASP A 1 83 ? -17.784 -2.019 26.164 1.00 80.69 83 ASP A N 1
ATOM 623 C CA . ASP A 1 83 ? -19.234 -2.297 26.148 1.00 80.69 83 ASP A CA 1
ATOM 624 C C . ASP A 1 83 ? -19.899 -2.063 24.771 1.00 80.69 83 ASP A C 1
ATOM 626 O O . ASP A 1 83 ? -20.970 -1.473 24.639 1.00 80.69 83 ASP A O 1
ATOM 630 N N . ALA A 1 84 ? -19.189 -2.459 23.709 1.00 80.94 84 ALA A N 1
ATOM 631 C CA . ALA A 1 84 ? -19.616 -2.257 22.334 1.00 80.94 84 ALA A CA 1
ATOM 632 C C . ALA A 1 84 ? -20.532 -3.394 21.872 1.00 80.94 84 ALA A C 1
ATOM 634 O O . ALA A 1 84 ? -20.251 -4.570 22.119 1.00 80.94 84 ALA A O 1
ATOM 635 N N . ASP A 1 85 ? -21.574 -3.055 21.112 1.00 81.00 85 ASP A N 1
ATOM 636 C CA . ASP A 1 85 ? -22.370 -4.048 20.393 1.00 81.00 85 ASP A CA 1
ATOM 637 C C . ASP A 1 85 ? -21.546 -4.636 19.234 1.00 81.00 85 ASP A C 1
ATOM 639 O O . ASP A 1 85 ? -21.382 -4.020 18.179 1.00 81.00 85 ASP A O 1
ATOM 643 N N . LEU A 1 86 ? -21.028 -5.851 19.434 1.00 77.75 86 LEU A N 1
ATOM 644 C CA . LEU A 1 86 ? -20.200 -6.568 18.457 1.00 77.75 86 LEU A CA 1
ATOM 645 C C . LEU A 1 86 ? -20.974 -6.981 17.194 1.00 77.75 86 LEU A C 1
ATOM 647 O O . LEU A 1 86 ? -20.364 -7.419 16.218 1.00 77.75 86 LEU A O 1
ATOM 651 N N . ILE A 1 87 ? -22.303 -6.861 17.201 1.00 80.31 87 ILE A N 1
ATOM 652 C CA . ILE A 1 87 ? -23.166 -7.207 16.069 1.00 80.31 87 ILE A CA 1
ATOM 653 C C . ILE A 1 87 ? -23.247 -6.032 15.079 1.00 80.31 87 ILE A C 1
ATOM 655 O O . ILE A 1 87 ? -23.449 -6.242 13.882 1.00 80.31 87 ILE A O 1
ATOM 659 N N . GLN A 1 88 ? -23.055 -4.794 15.548 1.00 81.31 88 GLN A N 1
ATOM 660 C CA . GLN A 1 88 ? -23.241 -3.579 14.753 1.00 81.31 88 GLN A CA 1
ATOM 661 C C . GLN A 1 88 ? -21.912 -2.884 14.441 1.00 81.31 88 GLN A C 1
ATOM 663 O O . GLN A 1 88 ? -21.551 -1.875 15.044 1.00 81.31 88 GLN A O 1
ATOM 668 N N . LEU A 1 89 ? -21.204 -3.391 13.429 1.00 83.69 89 LEU A N 1
ATOM 669 C CA . LEU A 1 89 ? -20.028 -2.729 12.865 1.00 83.69 89 LEU A CA 1
ATOM 670 C C . LEU A 1 89 ? -20.402 -1.948 11.600 1.00 83.69 89 LEU A C 1
ATOM 672 O O . LEU A 1 89 ? -21.001 -2.497 10.674 1.00 83.69 89 LEU A O 1
ATOM 676 N N . LYS A 1 90 ? -19.994 -0.677 11.527 1.00 86.12 90 LYS A N 1
ATOM 677 C CA . LYS A 1 90 ? -20.161 0.155 10.330 1.00 86.12 90 LYS A CA 1
ATOM 678 C C . LYS A 1 90 ? -18.805 0.583 9.783 1.00 86.12 90 LYS A C 1
ATOM 680 O O . LYS A 1 90 ? -18.040 1.250 10.472 1.00 86.12 90 LYS A O 1
ATOM 685 N N . LEU A 1 91 ? -18.530 0.206 8.537 1.00 87.31 91 LEU A N 1
ATOM 686 C CA . LEU A 1 91 ? -17.326 0.596 7.812 1.00 87.31 91 LEU A CA 1
ATOM 687 C C . LEU A 1 91 ? -17.654 1.748 6.861 1.00 87.31 91 LEU A C 1
ATOM 689 O O . LEU A 1 91 ? -18.574 1.640 6.051 1.00 87.31 91 LEU A O 1
ATOM 693 N N . TYR A 1 92 ? -16.888 2.832 6.959 1.00 85.06 92 TYR A N 1
ATOM 694 C CA . TYR A 1 92 ? -16.962 3.968 6.047 1.00 85.06 92 TYR A CA 1
ATOM 695 C C . TYR A 1 92 ? -15.707 3.981 5.177 1.00 85.06 92 TYR A C 1
ATOM 697 O O . TYR A 1 92 ? -14.593 3.982 5.699 1.00 85.06 92 TYR A O 1
ATOM 705 N N . ILE A 1 93 ? -15.894 3.968 3.859 1.00 83.50 93 ILE A N 1
ATOM 706 C CA . ILE A 1 93 ? -14.818 4.055 2.871 1.00 83.50 93 ILE A CA 1
ATOM 707 C C . ILE A 1 93 ? -15.053 5.357 2.119 1.00 83.50 93 ILE A C 1
ATOM 709 O O . ILE A 1 93 ? -16.105 5.516 1.509 1.00 83.50 93 ILE A O 1
ATOM 713 N N . LEU A 1 94 ? -14.105 6.286 2.214 1.00 74.44 94 LEU A N 1
ATOM 714 C CA . LEU A 1 94 ? -14.180 7.562 1.509 1.00 74.44 94 LEU A CA 1
ATOM 715 C C . LEU A 1 94 ? -13.786 7.344 0.052 1.00 74.44 94 LEU A C 1
ATOM 717 O O . LEU A 1 94 ? -12.734 6.753 -0.223 1.00 74.44 94 LEU A O 1
ATOM 721 N N . GLU A 1 95 ? -14.611 7.817 -0.876 1.00 76.38 95 GLU A N 1
ATOM 722 C CA . GLU A 1 95 ? -14.211 7.853 -2.276 1.00 76.38 95 GLU A CA 1
ATOM 723 C C . GLU A 1 95 ? -13.170 8.965 -2.493 1.00 76.38 95 GLU A C 1
ATOM 725 O O . GLU A 1 95 ? -13.225 10.018 -1.847 1.00 76.38 95 GLU A O 1
ATOM 730 N N . PRO A 1 96 ? -12.180 8.756 -3.378 1.00 63.97 96 PRO A N 1
ATOM 731 C CA . PRO A 1 96 ? -11.160 9.761 -3.648 1.00 63.97 96 PRO A CA 1
ATOM 732 C C . PRO A 1 96 ? -11.811 11.046 -4.184 1.00 63.97 96 PRO A C 1
ATOM 734 O O . PRO A 1 96 ? -12.264 11.089 -5.326 1.00 63.97 96 PRO A O 1
ATOM 737 N N . GLY A 1 97 ? -11.845 12.090 -3.352 1.00 65.00 97 GLY A N 1
ATOM 738 C CA . GLY A 1 97 ? -12.485 13.377 -3.653 1.00 65.00 97 GLY A CA 1
ATOM 739 C C . GLY A 1 97 ? -13.542 13.816 -2.635 1.00 65.00 97 GLY A C 1
ATOM 740 O O . GLY A 1 97 ? -13.946 14.976 -2.664 1.00 65.00 97 GLY A O 1
ATOM 741 N N . GLU A 1 98 ? -13.957 12.939 -1.718 1.00 63.50 98 GLU A N 1
ATOM 742 C CA . GLU A 1 98 ? -14.779 13.321 -0.569 1.00 63.50 98 GLU A CA 1
ATOM 743 C C . GLU A 1 98 ? -13.881 13.799 0.581 1.00 63.50 98 GLU A C 1
ATOM 745 O O . GLU A 1 98 ? -13.012 13.069 1.060 1.00 63.50 98 GLU A O 1
ATOM 750 N N . GLU A 1 99 ? -14.056 15.051 1.010 1.00 59.41 99 GLU A N 1
ATOM 751 C CA . GLU A 1 99 ? -13.355 15.578 2.183 1.00 59.41 99 GLU A CA 1
ATOM 752 C C . GLU A 1 99 ? -13.837 14.860 3.453 1.00 59.41 99 GLU A C 1
ATOM 754 O O . GLU A 1 99 ? -15.039 14.645 3.640 1.00 59.41 99 GLU A O 1
ATOM 759 N N . GLU A 1 100 ? -12.902 14.507 4.344 1.00 61.16 100 GLU A N 1
ATOM 760 C CA . GLU A 1 100 ? -13.226 13.994 5.677 1.00 61.16 100 GLU A CA 1
ATOM 761 C C . GLU A 1 100 ? -14.102 15.027 6.394 1.00 61.16 100 GLU A C 1
ATOM 763 O O . GLU A 1 100 ? -13.623 16.096 6.780 1.00 61.16 100 GLU A O 1
ATOM 768 N N . GLN A 1 101 ? -15.398 14.737 6.555 1.00 57.59 101 GLN A N 1
ATOM 769 C CA . GLN A 1 101 ? -16.276 15.646 7.282 1.00 57.59 101 GLN A CA 1
ATOM 770 C 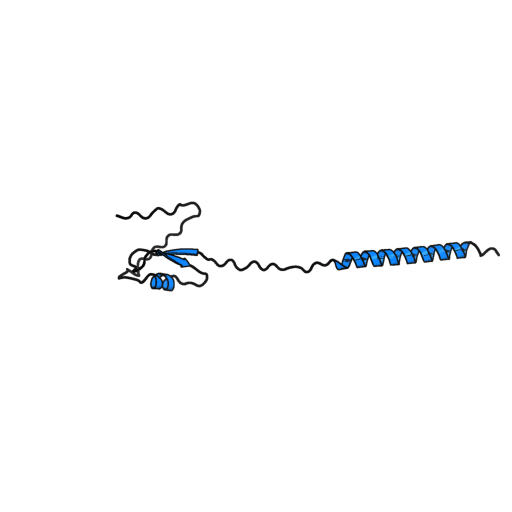C . GLN A 1 101 ? -15.732 15.808 8.709 1.00 57.59 101 GLN A C 1
ATOM 772 O O . GLN A 1 101 ? -15.558 14.801 9.406 1.00 57.59 101 GLN A O 1
ATOM 777 N N . PRO A 1 102 ? -15.462 17.046 9.165 1.00 55.66 102 PRO A N 1
ATOM 778 C CA . PRO A 1 102 ? -14.989 17.274 10.519 1.00 55.66 102 PRO A CA 1
ATOM 779 C C . PRO A 1 102 ? -16.014 16.706 11.499 1.00 55.66 102 PRO A C 1
ATOM 781 O O . PRO A 1 102 ? -17.209 16.998 11.407 1.00 55.66 102 PRO A O 1
ATOM 784 N N . GLN A 1 103 ? -15.551 15.859 12.421 1.00 61.44 103 GLN A N 1
ATOM 785 C CA . GLN A 1 103 ? -16.414 15.268 13.436 1.00 61.44 103 GLN A CA 1
ATOM 786 C C . GLN A 1 103 ? -17.109 16.382 14.223 1.00 61.44 103 GLN A C 1
ATOM 788 O O . GLN A 1 103 ? -16.454 17.223 14.842 1.00 61.44 103 GLN A O 1
ATOM 793 N N . LYS A 1 104 ? -18.445 16.384 14.202 1.00 47.91 104 LYS A N 1
ATOM 794 C CA . LYS A 1 104 ? -19.235 17.224 15.101 1.00 47.91 104 LYS A CA 1
ATOM 795 C C . LYS A 1 104 ? -19.024 16.726 16.529 1.00 47.91 104 LYS A C 1
ATOM 797 O O . LYS A 1 104 ? -19.494 15.649 16.878 1.00 47.91 104 LYS A O 1
ATOM 802 N N . ILE A 1 105 ? -18.330 17.525 17.326 1.00 44.91 105 ILE A N 1
ATOM 803 C CA . ILE A 1 105 ? -18.411 17.493 18.787 1.00 44.91 105 ILE A CA 1
ATOM 804 C C . ILE A 1 105 ? -19.722 18.183 19.191 1.00 44.91 105 ILE A C 1
ATOM 806 O O . ILE A 1 105 ? -19.950 19.323 18.783 1.00 44.91 105 ILE A O 1
ATOM 810 N N . ASP A 1 106 ? -20.587 17.462 19.904 1.00 46.03 106 ASP A N 1
ATOM 811 C CA . ASP A 1 106 ? -21.760 18.001 20.613 1.00 46.03 106 ASP A CA 1
ATOM 812 C C . ASP A 1 106 ? -21.381 18.295 22.071 1.00 46.03 106 ASP A C 1
ATOM 814 O O . ASP A 1 106 ? -20.632 17.468 22.650 1.00 46.03 106 ASP A O 1
#